Protein AF-G4ZSV2-F1 (afdb_monomer_lite)

Secondary structure (DSSP, 8-state):
-HHHHHHHHHHHHTSSPPP--SHHHHHHHHHHHHHT----HHHHHHHHHHHHHHHHHHHHHHHHHHHHHHTT--------------PPP--

Sequence (91 aa):
MMRHIMNGIEAKLDAPMPEIRDKKHAIELYNIGYGTLRLKPSKRKRRAEQLKLTTVLKLIRQADQERNEEDSQPPKRQRHTSQSGCPRFAS

Organism: Phytophthora sojae (strain P6497) (NCBI:txid1094619)

Foldseek 3Di:
DVVQLQVQLCVQVVHHRDDDDDDVSVVVSSVSSVVSDPDDPVRVVVVVVVVVVVVVVVVVVVVVVVVVVVVPDDDDDDDDPDDDDDDDDDD

Structure (mmCIF, N/CA/C/O backbone):
data_AF-G4ZSV2-F1
#
_entry.id   AF-G4ZSV2-F1
#
loop_
_atom_site.group_PDB
_atom_site.id
_atom_site.type_symbol
_atom_site.label_atom_id
_atom_site.label_alt_id
_atom_site.label_comp_id
_atom_site.label_asym_id
_atom_site.label_entity_id
_atom_site.label_seq_id
_atom_site.pdbx_PDB_ins_code
_atom_site.Cartn_x
_atom_site.Cartn_y
_atom_site.Cartn_z
_atom_site.occupancy
_atom_site.B_iso_or_equiv
_atom_site.auth_seq_id
_atom_site.auth_comp_id
_atom_site.auth_asym_id
_atom_site.auth_atom_id
_atom_site.pdbx_PDB_model_num
ATOM 1 N N . MET A 1 1 ? -1.284 -7.855 5.913 1.00 63.00 1 MET A N 1
ATOM 2 C CA . MET A 1 1 ? -0.882 -6.461 5.603 1.00 63.00 1 MET A CA 1
ATOM 3 C C . MET A 1 1 ? -1.554 -5.947 4.334 1.00 63.00 1 MET A C 1
ATOM 5 O O . MET A 1 1 ? -2.330 -5.014 4.455 1.00 63.00 1 MET A O 1
ATOM 9 N N . MET A 1 2 ? -1.350 -6.576 3.166 1.00 76.50 2 MET A N 1
ATOM 10 C CA . MET A 1 2 ? -2.054 -6.188 1.927 1.00 76.50 2 MET A CA 1
ATOM 11 C C . MET A 1 2 ? -3.577 -6.307 2.027 1.00 76.50 2 MET A C 1
ATOM 13 O O . MET A 1 2 ? -4.277 -5.389 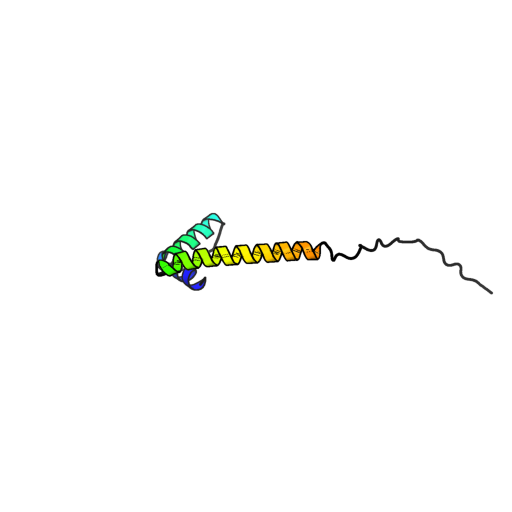1.626 1.00 76.50 2 MET A O 1
ATOM 17 N N . ARG A 1 3 ? -4.088 -7.353 2.691 1.00 86.38 3 ARG A N 1
ATOM 18 C CA . ARG A 1 3 ? -5.528 -7.498 2.964 1.00 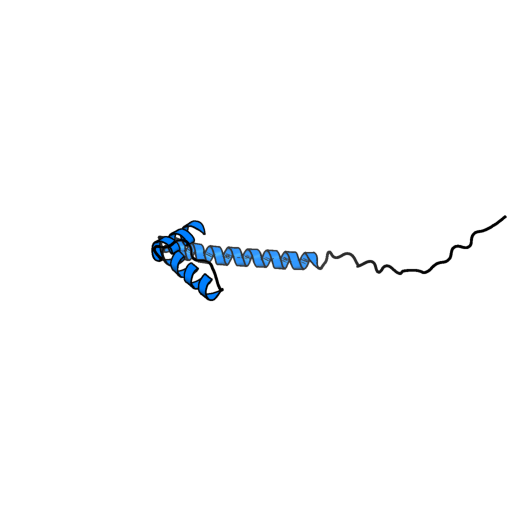86.38 3 ARG A CA 1
ATOM 19 C C . ARG A 1 3 ? -6.138 -6.302 3.708 1.00 86.38 3 ARG A C 1
ATOM 21 O O . ARG A 1 3 ? -7.240 -5.897 3.397 1.00 86.38 3 ARG A O 1
ATOM 28 N N . HIS A 1 4 ? -5.416 -5.685 4.647 1.00 85.81 4 HIS A N 1
ATOM 29 C CA . HIS A 1 4 ? -5.940 -4.519 5.374 1.00 85.81 4 HIS A CA 1
ATOM 30 C C . HIS A 1 4 ? -5.960 -3.245 4.531 1.00 85.81 4 HIS A C 1
ATOM 32 O O . HIS A 1 4 ? -6.778 -2.373 4.789 1.00 85.81 4 HIS A O 1
ATOM 38 N N . ILE A 1 5 ? -5.058 -3.135 3.552 1.00 86.81 5 ILE A N 1
ATOM 39 C CA . ILE A 1 5 ? -5.070 -2.024 2.600 1.00 86.81 5 ILE A CA 1
ATOM 40 C C . ILE A 1 5 ? -6.238 -2.202 1.632 1.00 86.81 5 ILE A C 1
ATOM 42 O O . ILE A 1 5 ? -6.987 -1.255 1.460 1.00 86.81 5 ILE A O 1
ATOM 46 N N . MET A 1 6 ? -6.449 -3.407 1.089 1.00 90.50 6 MET A N 1
ATOM 47 C CA . MET A 1 6 ? -7.596 -3.699 0.215 1.00 90.50 6 MET A CA 1
ATOM 48 C C . MET A 1 6 ? -8.926 -3.453 0.929 1.00 90.50 6 MET A C 1
ATOM 50 O O . MET A 1 6 ? -9.695 -2.616 0.481 1.00 90.50 6 MET A O 1
ATOM 54 N N . ASN A 1 7 ? -9.132 -4.039 2.114 1.00 91.19 7 ASN A N 1
ATOM 55 C CA . ASN A 1 7 ? -10.337 -3.782 2.909 1.00 91.19 7 ASN A CA 1
ATOM 56 C C . ASN A 1 7 ? -10.509 -2.289 3.245 1.00 91.19 7 ASN A C 1
ATOM 58 O O . ASN A 1 7 ? -11.622 -1.799 3.379 1.00 91.19 7 ASN A O 1
ATOM 62 N N . GLY A 1 8 ? -9.400 -1.571 3.439 1.00 90.12 8 GLY A N 1
ATOM 63 C CA . GLY A 1 8 ? -9.406 -0.135 3.694 1.00 90.12 8 GLY A CA 1
ATOM 64 C C . GLY A 1 8 ? -9.832 0.690 2.482 1.00 90.12 8 GLY A C 1
ATOM 65 O O . GLY A 1 8 ? -10.555 1.668 2.638 1.00 90.12 8 GLY A O 1
ATOM 66 N N . ILE A 1 9 ? -9.416 0.278 1.284 1.00 91.62 9 ILE A N 1
ATOM 67 C CA . ILE A 1 9 ? -9.849 0.861 0.010 1.00 91.62 9 ILE A CA 1
ATOM 68 C C . ILE A 1 9 ? -11.338 0.600 -0.186 1.00 91.62 9 ILE A C 1
ATOM 70 O O . ILE A 1 9 ? -12.088 1.549 -0.387 1.00 91.62 9 ILE A O 1
ATOM 74 N N . GLU A 1 10 ? -11.768 -0.653 -0.047 1.00 93.06 10 GLU A N 1
ATOM 75 C CA . GLU A 1 10 ? -13.167 -1.050 -0.224 1.00 93.06 10 GLU A CA 1
ATOM 76 C C . GLU A 1 10 ? -14.091 -0.308 0.742 1.00 93.06 10 GLU A C 1
ATOM 78 O O . GLU A 1 10 ? -15.083 0.280 0.329 1.00 93.06 10 GLU A O 1
ATOM 83 N N . ALA A 1 11 ? -13.712 -0.223 2.020 1.00 90.81 11 ALA A N 1
ATOM 84 C CA . ALA A 1 11 ? -14.480 0.505 3.028 1.00 90.81 11 ALA A CA 1
ATOM 85 C C . ALA A 1 11 ? -14.499 2.028 2.810 1.00 90.81 11 ALA A C 1
ATOM 87 O O . ALA A 1 11 ? -15.398 2.705 3.299 1.00 90.81 11 ALA A O 1
ATOM 88 N N . LYS A 1 12 ? -13.487 2.596 2.139 1.00 90.94 12 LYS A N 1
ATOM 89 C CA . LYS A 1 12 ? -13.418 4.040 1.859 1.00 90.94 12 LYS A CA 1
ATOM 90 C C . LYS A 1 12 ? -14.179 4.413 0.589 1.00 90.94 12 LYS A C 1
ATOM 92 O O . LYS A 1 12 ? -14.706 5.519 0.522 1.00 90.94 12 LYS A O 1
ATOM 97 N N . LEU A 1 13 ? -14.175 3.525 -0.401 1.00 90.12 13 LEU A N 1
ATOM 98 C CA . LEU A 1 13 ? -14.850 3.701 -1.686 1.00 90.12 13 LEU A CA 1
ATOM 99 C C . LEU A 1 13 ? -16.285 3.161 -1.682 1.00 90.12 13 LEU A C 1
ATOM 101 O O . LEU A 1 13 ? -17.008 3.419 -2.636 1.00 90.12 13 LEU A O 1
ATOM 105 N N . ASP A 1 14 ? -16.673 2.431 -0.631 1.00 91.12 14 ASP A N 1
ATOM 106 C CA . ASP A 1 14 ? -17.952 1.718 -0.508 1.00 91.12 14 ASP A CA 1
ATOM 107 C C . ASP A 1 14 ? -18.248 0.831 -1.731 1.00 91.12 14 ASP A C 1
ATOM 109 O O . ASP A 1 14 ? -19.359 0.7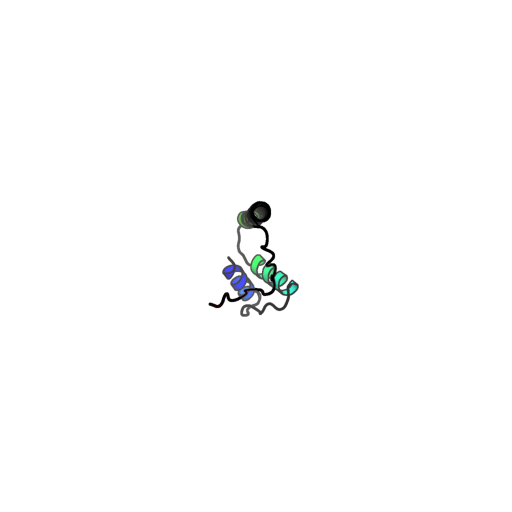42 -2.248 1.00 91.12 14 ASP A O 1
ATOM 113 N N . ALA A 1 15 ? -17.186 0.211 -2.244 1.00 90.44 15 ALA A N 1
ATOM 114 C CA . ALA A 1 15 ? -17.171 -0.537 -3.490 1.00 90.44 15 ALA A CA 1
ATOM 115 C C . ALA A 1 15 ? -16.128 -1.663 -3.405 1.00 90.44 15 ALA A C 1
ATOM 117 O O . ALA A 1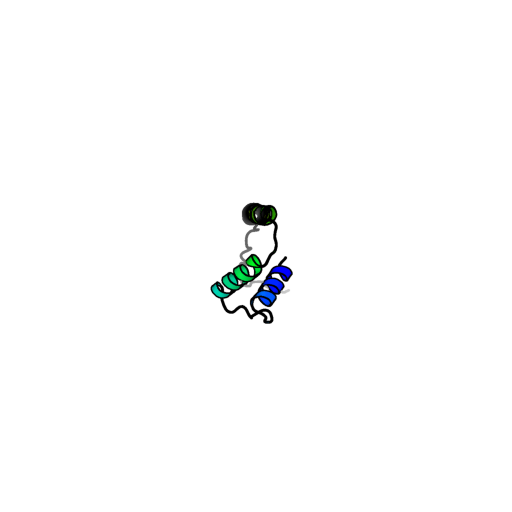 15 ? -15.168 -1.545 -2.640 1.00 90.44 15 ALA A O 1
ATOM 118 N N . PRO A 1 16 ? -16.274 -2.751 -4.182 1.00 92.38 16 PRO A N 1
ATOM 119 C CA . PRO A 1 16 ? -15.255 -3.796 -4.256 1.00 92.38 16 PRO A CA 1
ATOM 120 C C . PRO A 1 16 ? -13.922 -3.251 -4.786 1.00 92.38 16 PRO A C 1
ATOM 122 O O . PRO A 1 16 ? -13.886 -2.213 -5.452 1.00 92.38 16 PRO A O 1
ATOM 125 N N . MET A 1 17 ? -12.825 -3.960 -4.497 1.00 91.75 17 MET A N 1
ATOM 126 C CA . MET A 1 17 ? -11.475 -3.537 -4.869 1.00 91.75 17 MET A CA 1
ATOM 127 C C . MET A 1 17 ? -11.395 -3.180 -6.368 1.00 91.75 17 MET A C 1
ATOM 129 O O . MET A 1 17 ? -11.613 -4.051 -7.214 1.00 91.75 17 MET A O 1
ATOM 133 N N . PRO A 1 18 ? -11.064 -1.923 -6.713 1.00 90.19 18 PRO A N 1
ATOM 134 C CA . PRO A 1 18 ? -11.000 -1.491 -8.100 1.00 90.19 18 PRO A CA 1
ATOM 135 C C . PRO A 1 18 ? -9.795 -2.093 -8.828 1.00 90.19 18 PRO A C 1
ATOM 137 O O . PRO A 1 18 ? -8.733 -2.334 -8.245 1.00 90.19 18 PRO A O 1
ATOM 140 N N . GLU A 1 19 ? -9.960 -2.306 -10.132 1.00 93.25 19 GLU A N 1
ATOM 141 C CA . GLU A 1 19 ? -8.906 -2.817 -11.003 1.00 93.25 19 GLU A 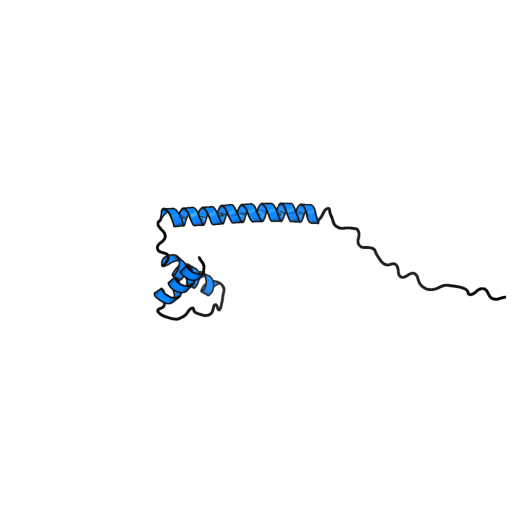CA 1
ATOM 142 C C . GLU A 1 19 ? -7.800 -1.771 -11.215 1.00 93.25 19 GLU A C 1
ATOM 144 O O . GLU A 1 19 ? -8.058 -0.593 -11.475 1.00 93.25 19 GLU A O 1
ATOM 149 N N . ILE A 1 20 ? -6.541 -2.203 -11.108 1.00 91.00 20 ILE A N 1
ATOM 150 C CA . ILE A 1 20 ? -5.385 -1.311 -11.202 1.00 91.00 20 ILE A CA 1
ATOM 151 C C . ILE A 1 20 ? -5.041 -1.082 -12.674 1.00 91.00 20 ILE A C 1
ATOM 153 O O . ILE A 1 20 ? -4.514 -1.969 -13.337 1.00 91.00 20 ILE A O 1
ATOM 157 N N . ARG A 1 21 ? -5.291 0.133 -13.163 1.00 91.75 21 ARG A N 1
ATOM 158 C CA . ARG A 1 21 ? -5.045 0.517 -14.561 1.00 91.75 21 ARG A CA 1
ATOM 159 C C . ARG A 1 21 ? -3.607 0.971 -14.818 1.00 91.75 21 ARG A C 1
ATOM 161 O O . ARG A 1 21 ? -2.972 0.541 -15.775 1.00 91.75 21 ARG A O 1
ATOM 168 N N . ASP A 1 22 ? -3.067 1.808 -13.936 1.00 90.88 22 ASP A N 1
ATOM 169 C CA . ASP A 1 22 ? -1.773 2.455 -14.143 1.00 90.88 22 ASP A CA 1
ATOM 170 C C . ASP A 1 22 ? -1.087 2.833 -12.823 1.00 90.88 22 ASP A C 1
ATOM 172 O O . ASP A 1 22 ? -1.668 2.808 -11.736 1.00 90.88 22 ASP A O 1
ATOM 176 N N . LYS A 1 23 ? 0.212 3.151 -12.901 1.00 88.31 23 LYS A N 1
ATOM 177 C CA . LYS A 1 23 ? 1.067 3.350 -11.719 1.00 88.31 23 LYS A CA 1
ATOM 178 C C . LYS A 1 23 ? 0.586 4.492 -10.823 1.00 88.31 23 LYS A C 1
ATOM 180 O O . LYS A 1 23 ? 0.679 4.382 -9.602 1.00 88.31 23 LYS A O 1
ATOM 185 N N . LYS A 1 24 ? 0.090 5.585 -11.411 1.00 91.50 24 LYS A N 1
ATOM 186 C CA . LYS A 1 24 ? -0.472 6.709 -10.646 1.00 91.50 24 LYS A CA 1
ATOM 187 C C . LYS A 1 24 ? -1.714 6.260 -9.882 1.00 91.50 24 LYS A C 1
ATOM 189 O O . LYS A 1 24 ? -1.772 6.454 -8.670 1.00 91.50 24 LYS A O 1
ATOM 194 N N . HIS A 1 25 ? -2.611 5.551 -10.562 1.00 92.38 25 HIS A N 1
ATOM 195 C CA . HIS A 1 25 ? -3.801 4.976 -9.951 1.00 92.38 25 HIS A CA 1
ATOM 196 C C . HIS A 1 25 ? -3.463 4.009 -8.799 1.00 92.38 25 HIS A C 1
ATOM 198 O O . HIS A 1 25 ? -4.044 4.087 -7.718 1.00 92.38 25 HIS A O 1
ATOM 204 N N . ALA A 1 26 ? -2.441 3.163 -8.964 1.00 90.06 26 ALA A N 1
ATOM 205 C CA . ALA A 1 26 ? -1.971 2.266 -7.906 1.00 90.06 26 ALA A CA 1
ATOM 206 C C . ALA A 1 26 ? -1.480 3.017 -6.651 1.00 90.06 26 ALA A C 1
ATOM 208 O O . ALA A 1 26 ? -1.724 2.580 -5.524 1.00 90.06 26 ALA A O 1
ATOM 209 N N . ILE A 1 27 ? -0.790 4.150 -6.832 1.00 90.94 27 ILE A N 1
ATOM 210 C CA . ILE A 1 27 ? -0.291 4.986 -5.729 1.00 90.94 27 ILE A CA 1
ATOM 211 C C . ILE A 1 27 ? -1.453 5.652 -4.985 1.00 90.94 27 ILE A C 1
ATOM 213 O O . ILE A 1 27 ? -1.446 5.694 -3.754 1.00 90.94 27 ILE A O 1
ATOM 217 N N . GLU A 1 28 ? -2.457 6.143 -5.709 1.00 91.62 28 GLU A N 1
ATOM 218 C CA . GLU A 1 28 ? -3.661 6.732 -5.115 1.00 91.62 28 GLU A CA 1
ATOM 219 C C . GLU A 1 28 ? -4.418 5.712 -4.263 1.00 91.62 28 GLU A C 1
ATOM 221 O O . GLU A 1 28 ? -4.649 5.959 -3.077 1.00 91.62 28 GLU A O 1
ATOM 226 N N . LEU A 1 29 ? -4.700 4.528 -4.815 1.00 92.12 29 LEU A N 1
ATOM 227 C CA . LEU A 1 29 ? -5.350 3.436 -4.087 1.00 92.12 29 LEU A CA 1
ATOM 228 C C . LEU A 1 29 ? -4.545 3.019 -2.850 1.00 92.12 29 LEU A C 1
ATOM 230 O O . LEU A 1 29 ? -5.101 2.846 -1.763 1.00 92.12 29 LEU A O 1
ATOM 234 N N . TYR A 1 30 ? -3.219 2.925 -2.972 1.00 89.44 30 TYR A N 1
ATOM 235 C CA . TYR A 1 30 ? -2.355 2.631 -1.834 1.00 89.44 30 TYR A CA 1
ATOM 236 C C . TYR A 1 30 ? -2.469 3.692 -0.733 1.00 89.44 30 TYR A C 1
ATOM 238 O O . TYR A 1 30 ? -2.595 3.342 0.440 1.00 89.44 30 TYR A O 1
ATOM 246 N N . ASN A 1 31 ? -2.449 4.979 -1.082 1.00 89.88 31 ASN A N 1
ATOM 247 C CA . ASN A 1 31 ? -2.558 6.066 -0.110 1.00 89.88 31 ASN A CA 1
ATOM 248 C C . ASN A 1 31 ? -3.919 6.071 0.596 1.00 89.88 31 ASN A C 1
ATOM 250 O O . ASN A 1 31 ? -3.969 6.271 1.813 1.00 89.88 31 ASN A O 1
ATOM 254 N N . ILE A 1 32 ? -4.993 5.782 -0.143 1.00 89.69 32 ILE A N 1
ATOM 255 C CA . ILE A 1 32 ? -6.353 5.616 0.381 1.00 89.69 32 ILE A CA 1
ATOM 256 C C . ILE A 1 32 ? -6.377 4.495 1.427 1.00 89.69 32 ILE A C 1
ATOM 258 O O . ILE A 1 32 ? -6.664 4.750 2.599 1.00 89.69 32 ILE A O 1
ATOM 262 N N . GLY A 1 33 ? -5.984 3.278 1.042 1.00 88.56 33 GLY A N 1
ATOM 263 C CA . GLY A 1 33 ? -6.004 2.123 1.943 1.00 88.56 33 GLY A CA 1
ATOM 264 C C . GLY A 1 33 ? -5.001 2.214 3.091 1.00 88.56 33 GLY A C 1
ATOM 265 O O . GLY A 1 33 ? -5.204 1.635 4.156 1.00 88.56 33 GLY A O 1
ATOM 266 N N . TYR A 1 34 ? -3.905 2.951 2.915 1.00 85.88 34 TYR A N 1
ATOM 267 C CA . TYR A 1 34 ? -2.935 3.204 3.976 1.00 85.88 34 TYR A CA 1
ATOM 268 C C . TYR A 1 34 ? -3.445 4.234 4.991 1.00 85.88 34 TYR A C 1
ATOM 270 O O . TYR A 1 34 ? -3.190 4.087 6.187 1.00 85.88 34 TYR A O 1
ATOM 278 N N . GLY A 1 35 ? -4.191 5.246 4.537 1.00 84.06 35 GLY A N 1
ATOM 279 C CA . GLY A 1 35 ? -4.832 6.248 5.390 1.00 84.06 35 GLY A CA 1
ATOM 280 C C . GLY A 1 35 ? -5.918 5.668 6.299 1.00 84.06 35 GLY A C 1
ATOM 281 O O . GLY A 1 35 ? -6.104 6.154 7.413 1.00 84.06 35 GLY A O 1
ATOM 282 N N . THR A 1 36 ? -6.583 4.592 5.875 1.00 84.38 36 THR A N 1
ATOM 283 C CA . THR A 1 36 ? -7.595 3.880 6.674 1.00 84.38 36 THR A CA 1
ATOM 284 C C . THR A 1 36 ? -7.006 2.913 7.701 1.00 84.38 36 THR A C 1
ATOM 286 O O . THR A 1 36 ? -7.721 2.426 8.579 1.00 84.38 36 THR A O 1
ATOM 289 N N . LEU A 1 37 ? -5.703 2.618 7.642 1.00 81.38 37 LEU A N 1
ATOM 290 C CA . LEU A 1 37 ? -5.074 1.769 8.646 1.00 81.38 37 LEU A CA 1
ATOM 291 C C . LEU A 1 37 ? -5.035 2.498 9.996 1.00 81.38 37 LEU A C 1
ATOM 293 O O . LEU A 1 37 ? -4.290 3.461 10.178 1.00 81.38 37 LEU A O 1
ATOM 297 N N . ARG A 1 38 ? -5.753 1.972 10.996 1.00 73.31 38 ARG A N 1
ATOM 298 C CA . ARG A 1 38 ? -5.687 2.430 12.398 1.00 73.31 38 ARG A CA 1
ATOM 299 C C . ARG A 1 38 ? -4.392 1.965 13.076 1.00 73.31 38 ARG A C 1
ATOM 301 O O . ARG A 1 38 ? -4.396 1.241 14.071 1.00 73.31 38 ARG A O 1
ATOM 308 N N . LEU A 1 39 ? -3.248 2.344 12.510 1.00 68.81 39 LEU A N 1
ATOM 309 C CA . LEU A 1 39 ? -1.940 2.111 13.108 1.00 68.81 39 LEU A CA 1
ATOM 310 C C . LEU A 1 39 ? -1.670 3.202 14.138 1.00 68.81 39 LEU A C 1
ATOM 312 O O . LEU A 1 39 ? -1.722 4.389 13.822 1.00 68.81 39 LEU A O 1
ATOM 316 N N . LYS A 1 40 ? -1.316 2.801 15.365 1.00 69.69 40 LYS A N 1
ATOM 317 C CA . LYS A 1 40 ? -0.788 3.744 16.359 1.00 69.69 40 LYS A CA 1
ATOM 318 C C . LYS A 1 40 ? 0.382 4.532 15.730 1.00 69.69 40 LYS A C 1
ATOM 320 O O . LYS A 1 40 ? 1.185 3.905 15.033 1.00 69.69 40 LYS A O 1
ATOM 325 N N . PRO A 1 41 ? 0.538 5.844 15.992 1.00 62.38 41 PRO A N 1
ATOM 326 C CA . PRO A 1 41 ? 1.576 6.687 15.378 1.00 62.38 41 PRO A CA 1
ATOM 327 C C . PRO A 1 41 ? 2.987 6.077 15.448 1.00 62.38 41 PRO A C 1
ATOM 329 O O . PRO A 1 41 ? 3.732 6.088 14.467 1.00 62.38 41 PRO A O 1
ATOM 332 N N . SER A 1 42 ? 3.301 5.428 16.575 1.00 66.19 42 SER A N 1
ATOM 333 C CA . SER A 1 42 ? 4.529 4.652 16.803 1.00 66.19 42 SER A CA 1
ATOM 334 C C . SER A 1 42 ? 4.735 3.513 15.787 1.00 66.19 42 SER A C 1
ATOM 336 O O . SER A 1 42 ? 5.835 3.327 15.272 1.00 66.19 42 SER A O 1
ATOM 338 N N . LYS A 1 43 ? 3.674 2.781 15.419 1.00 65.75 43 LYS A N 1
ATOM 339 C CA . LYS A 1 43 ? 3.749 1.667 14.460 1.00 65.75 43 LYS A CA 1
ATOM 340 C C . LYS A 1 43 ? 3.967 2.142 13.020 1.00 65.75 43 LYS A C 1
ATOM 342 O O . LYS A 1 43 ? 4.586 1.414 12.252 1.00 65.75 43 LYS A O 1
ATOM 347 N N . ARG A 1 44 ? 3.492 3.336 12.640 1.00 68.94 44 ARG A N 1
ATOM 348 C CA . ARG A 1 44 ? 3.642 3.871 11.271 1.00 68.94 44 ARG A CA 1
ATOM 349 C C . ARG A 1 44 ? 5.096 4.244 10.968 1.00 68.94 44 ARG A C 1
ATOM 351 O O . ARG A 1 44 ? 5.636 3.769 9.971 1.00 68.94 44 ARG A O 1
ATOM 358 N N . LYS A 1 45 ? 5.733 5.017 11.859 1.00 72.94 45 LYS A N 1
ATOM 359 C CA . LYS A 1 45 ? 7.160 5.378 11.757 1.00 72.94 45 LYS A CA 1
ATOM 360 C C . LYS A 1 45 ? 8.053 4.139 11.818 1.00 72.94 45 LYS A C 1
ATOM 362 O O . LYS A 1 45 ? 8.811 3.901 10.884 1.00 72.94 45 LYS A O 1
ATOM 367 N N . ARG A 1 46 ? 7.833 3.271 12.814 1.00 77.88 46 ARG A N 1
ATOM 368 C CA . ARG A 1 46 ? 8.567 2.005 12.960 1.00 77.88 46 ARG A CA 1
ATOM 369 C C . ARG A 1 46 ? 8.459 1.118 11.719 1.00 77.88 46 ARG A C 1
ATOM 371 O O . ARG A 1 46 ? 9.447 0.536 11.294 1.00 77.88 46 ARG A O 1
ATOM 378 N N . ARG A 1 47 ? 7.273 1.020 11.107 1.00 80.81 47 ARG A N 1
ATOM 379 C CA . ARG A 1 47 ? 7.083 0.221 9.889 1.00 80.81 47 ARG A CA 1
ATOM 380 C C . ARG A 1 47 ? 7.789 0.837 8.679 1.00 80.81 47 ARG A C 1
ATOM 382 O O . ARG A 1 47 ? 8.344 0.088 7.884 1.00 80.81 47 ARG A O 1
ATOM 389 N N . ALA A 1 48 ? 7.784 2.163 8.531 1.00 80.44 48 ALA A N 1
ATOM 390 C CA . ALA A 1 48 ? 8.509 2.839 7.454 1.00 80.44 48 ALA A CA 1
ATOM 391 C C . ALA A 1 48 ? 10.030 2.668 7.601 1.00 80.44 48 ALA A C 1
ATOM 393 O O . ALA A 1 48 ? 10.707 2.359 6.626 1.00 80.44 48 ALA A O 1
ATOM 394 N N . GLU A 1 49 ? 10.556 2.803 8.817 1.00 83.06 49 GLU A N 1
ATOM 395 C CA . GLU A 1 49 ? 11.970 2.564 9.127 1.00 83.06 49 GLU A CA 1
ATOM 396 C C . GLU A 1 49 ? 12.361 1.102 8.912 1.00 83.06 49 GLU A C 1
ATOM 398 O O . GLU A 1 49 ? 13.382 0.825 8.290 1.00 83.06 49 GLU A O 1
ATOM 403 N N . GLN A 1 50 ? 11.514 0.160 9.329 1.00 86.56 50 GLN A N 1
ATOM 404 C CA . GLN A 1 50 ? 11.744 -1.263 9.099 1.00 86.56 50 GLN A CA 1
ATOM 405 C C . GLN A 1 50 ? 11.743 -1.601 7.603 1.00 86.56 50 GLN A C 1
ATOM 407 O O . GLN A 1 50 ? 12.596 -2.357 7.147 1.00 86.56 50 GLN A O 1
ATOM 412 N N . LEU A 1 51 ? 10.826 -1.027 6.817 1.00 85.81 51 LEU A N 1
ATOM 413 C CA . LEU A 1 51 ? 10.821 -1.188 5.360 1.00 85.81 51 LEU A CA 1
ATOM 414 C C . LEU A 1 51 ? 12.090 -0.603 4.727 1.00 85.81 51 LEU A C 1
ATOM 416 O O . LEU A 1 51 ? 12.700 -1.263 3.897 1.00 85.81 51 LEU A O 1
ATOM 420 N N . LYS A 1 52 ? 12.538 0.583 5.158 1.00 88.38 52 LYS A N 1
ATOM 421 C CA . LYS A 1 52 ? 13.804 1.172 4.691 1.00 88.38 52 LYS A CA 1
ATOM 422 C C . LYS A 1 52 ? 15.002 0.272 5.015 1.00 88.38 52 LYS A C 1
ATOM 424 O O . LYS A 1 52 ? 15.734 -0.095 4.102 1.00 88.38 52 LYS A O 1
ATOM 429 N N . LEU A 1 53 ? 15.167 -0.129 6.280 1.00 86.88 53 LEU A N 1
ATOM 430 C CA . LEU A 1 53 ? 16.267 -0.994 6.732 1.00 86.88 53 LEU A CA 1
ATOM 431 C C . LEU A 1 53 ? 16.284 -2.335 5.994 1.00 86.88 53 LEU A C 1
ATOM 433 O O . LEU A 1 53 ? 17.325 -2.765 5.509 1.00 86.88 53 LEU A O 1
ATOM 437 N N . THR A 1 54 ? 15.127 -2.990 5.880 1.00 93.69 54 THR A N 1
ATOM 438 C CA . THR A 1 54 ? 15.032 -4.295 5.208 1.00 93.69 54 THR A CA 1
ATOM 439 C C . THR A 1 54 ? 15.321 -4.205 3.711 1.00 93.69 54 THR A C 1
ATOM 441 O O . THR A 1 54 ? 15.984 -5.096 3.185 1.00 93.69 54 THR A O 1
ATOM 444 N N . THR A 1 55 ? 14.887 -3.142 3.027 1.00 93.38 55 THR A N 1
ATOM 445 C CA . THR A 1 55 ? 15.211 -2.921 1.610 1.00 93.38 55 THR A CA 1
ATOM 446 C C . THR A 1 55 ? 16.700 -2.657 1.407 1.00 93.38 55 THR A C 1
ATOM 448 O O . THR A 1 55 ? 17.302 -3.294 0.550 1.00 93.38 55 THR A O 1
ATOM 451 N N . VAL A 1 56 ? 17.317 -1.789 2.219 1.00 94.62 56 VAL A N 1
ATOM 452 C CA . VAL A 1 56 ? 18.763 -1.508 2.134 1.00 94.62 56 VAL A CA 1
ATOM 453 C C . VAL A 1 56 ? 19.581 -2.787 2.328 1.00 94.62 56 VAL A C 1
ATOM 455 O O . VAL A 1 56 ? 20.439 -3.094 1.509 1.00 94.62 56 VAL A O 1
ATOM 458 N N . LEU A 1 57 ? 19.267 -3.586 3.353 1.00 93.50 57 LEU A N 1
ATOM 459 C CA . LEU A 1 57 ? 19.971 -4.846 3.609 1.00 93.50 57 LEU A CA 1
ATOM 460 C C . LEU A 1 57 ? 19.792 -5.875 2.483 1.00 93.50 57 LEU A C 1
ATOM 462 O O . LEU A 1 57 ? 20.718 -6.633 2.207 1.00 93.50 57 LEU A O 1
ATOM 466 N N . LYS A 1 58 ? 18.625 -5.923 1.827 1.00 92.12 58 LYS A N 1
ATOM 467 C CA . LYS A 1 58 ? 18.408 -6.800 0.665 1.00 92.12 58 LYS A CA 1
ATOM 468 C C . LYS A 1 58 ? 19.245 -6.374 -0.536 1.00 92.12 58 LYS A C 1
ATOM 470 O O . LYS A 1 58 ? 19.856 -7.236 -1.150 1.00 92.12 58 LYS A O 1
ATOM 475 N N . LEU A 1 59 ? 19.298 -5.077 -0.829 1.00 91.75 59 LEU A N 1
ATOM 476 C CA . LEU A 1 59 ? 20.084 -4.551 -1.946 1.00 91.75 59 LEU A CA 1
ATOM 477 C C . LEU A 1 59 ? 21.584 -4.779 -1.742 1.00 91.75 59 LEU A C 1
ATOM 479 O O . LEU A 1 59 ? 22.255 -5.186 -2.679 1.00 91.75 59 LEU A O 1
ATOM 483 N N . ILE A 1 60 ? 22.096 -4.591 -0.520 1.00 91.81 60 ILE A N 1
ATOM 484 C CA . ILE A 1 60 ? 23.500 -4.897 -0.192 1.00 91.81 60 ILE A CA 1
ATOM 485 C C . ILE A 1 60 ? 23.795 -6.375 -0.458 1.00 91.81 60 ILE A C 1
ATOM 487 O O . ILE A 1 60 ? 24.751 -6.693 -1.150 1.00 91.81 60 ILE A O 1
ATOM 491 N N . ARG A 1 61 ? 22.927 -7.278 0.016 1.00 89.38 61 ARG A N 1
ATOM 492 C CA . ARG A 1 61 ? 23.092 -8.721 -0.215 1.00 89.38 61 ARG A CA 1
ATOM 493 C C . ARG A 1 61 ? 23.028 -9.095 -1.695 1.00 89.38 61 ARG A C 1
ATOM 495 O O . ARG A 1 61 ? 23.783 -9.959 -2.111 1.00 89.38 61 ARG A O 1
ATOM 502 N N . GLN A 1 62 ? 22.148 -8.464 -2.473 1.00 85.56 62 GLN A N 1
ATOM 503 C CA . GLN A 1 62 ? 22.074 -8.678 -3.922 1.00 85.56 62 GLN A CA 1
ATOM 504 C C . GLN A 1 62 ? 23.338 -8.180 -4.625 1.00 85.56 62 GLN A C 1
ATOM 506 O O . GLN A 1 62 ? 23.911 -8.920 -5.409 1.00 85.56 62 GLN A O 1
ATOM 511 N N . ALA A 1 63 ? 23.825 -6.987 -4.283 1.00 83.12 63 ALA A N 1
ATOM 512 C CA . ALA A 1 63 ? 25.061 -6.440 -4.841 1.00 83.12 63 ALA A CA 1
ATOM 513 C C . ALA A 1 63 ? 26.304 -7.260 -4.446 1.00 83.12 63 ALA A C 1
ATOM 515 O O . ALA A 1 63 ? 27.252 -7.375 -5.218 1.00 83.12 63 ALA A O 1
ATOM 516 N N . ASP A 1 64 ? 26.322 -7.842 -3.247 1.00 76.81 64 ASP A N 1
ATOM 517 C CA . ASP A 1 64 ? 27.364 -8.789 -2.844 1.00 76.81 64 ASP A CA 1
ATOM 518 C C . ASP A 1 64 ? 27.255 -10.100 -3.631 1.00 76.81 64 ASP A C 1
ATOM 520 O O . ASP A 1 64 ? 28.270 -10.666 -4.020 1.00 76.81 64 ASP A O 1
ATOM 524 N N . GLN A 1 65 ? 26.044 -10.575 -3.914 1.00 71.38 65 GLN A N 1
ATOM 525 C CA . GLN A 1 65 ? 25.817 -11.802 -4.674 1.00 71.38 65 GLN A CA 1
ATOM 526 C C . GLN A 1 65 ? 26.164 -11.645 -6.166 1.00 71.38 65 GLN A C 1
ATOM 528 O O . GLN A 1 65 ? 26.880 -12.483 -6.703 1.00 71.38 65 GLN A O 1
ATOM 533 N N . GLU A 1 66 ? 25.763 -10.541 -6.802 1.00 63.78 66 GLU A N 1
ATOM 534 C CA . GLU A 1 66 ? 26.120 -10.196 -8.189 1.00 63.78 66 GLU A CA 1
ATOM 535 C C . GLU A 1 66 ? 27.642 -10.082 -8.375 1.00 63.78 66 GLU A C 1
ATOM 537 O O . GLU A 1 66 ? 28.183 -10.547 -9.376 1.00 63.78 66 GLU A O 1
ATOM 542 N N . ARG A 1 67 ? 28.362 -9.550 -7.376 1.00 58.03 67 ARG A N 1
ATOM 543 C CA . ARG A 1 67 ? 29.834 -9.505 -7.388 1.00 58.03 67 ARG A CA 1
ATOM 544 C C . ARG A 1 67 ? 30.496 -10.882 -7.301 1.00 58.03 67 ARG A C 1
ATOM 546 O O . ARG A 1 67 ? 31.589 -11.043 -7.822 1.00 58.03 67 ARG A O 1
ATOM 553 N N . ASN A 1 68 ? 29.858 -11.863 -6.664 1.00 54.16 68 ASN A N 1
ATOM 554 C CA . ASN A 1 68 ? 30.390 -13.227 -6.572 1.00 54.16 68 ASN A CA 1
ATOM 555 C C . ASN A 1 68 ? 29.999 -14.107 -7.782 1.00 54.16 68 ASN A C 1
ATOM 557 O O . ASN A 1 68 ? 30.678 -15.093 -8.073 1.00 54.16 68 ASN A O 1
ATOM 561 N N . GLU A 1 69 ? 28.921 -13.770 -8.498 1.00 54.16 69 GLU A N 1
ATOM 562 C CA . GLU A 1 69 ? 28.479 -14.492 -9.702 1.00 54.16 69 GLU A CA 1
ATOM 563 C C . GLU A 1 69 ? 29.319 -14.147 -10.953 1.00 54.16 69 GLU A C 1
ATOM 565 O O . GLU A 1 69 ? 29.533 -15.028 -11.786 1.00 54.16 69 GLU A O 1
ATOM 570 N N . GLU A 1 70 ? 29.876 -12.932 -11.053 1.00 52.66 70 GLU A N 1
ATOM 571 C CA . GLU A 1 70 ? 30.823 -12.538 -12.121 1.00 52.66 70 GLU A CA 1
ATOM 572 C C . GLU A 1 70 ? 32.170 -13.290 -12.052 1.00 52.66 70 GLU A C 1
ATOM 574 O O . GLU A 1 70 ? 32.710 -13.672 -13.089 1.00 52.66 70 GLU A O 1
ATOM 579 N N . ASP A 1 71 ? 32.680 -13.607 -10.856 1.00 52.00 71 ASP A N 1
ATOM 580 C CA . ASP A 1 71 ? 33.938 -14.364 -10.684 1.00 52.00 71 ASP A CA 1
ATOM 581 C C . ASP A 1 71 ? 33.781 -15.886 -10.910 1.00 52.00 71 ASP A C 1
ATOM 583 O O . ASP A 1 71 ? 34.765 -16.628 -10.957 1.00 52.00 71 ASP A O 1
ATOM 587 N N . SER A 1 72 ? 32.547 -16.380 -11.066 1.00 53.03 72 SER A N 1
ATOM 588 C CA . SER A 1 72 ? 32.231 -17.819 -11.113 1.00 53.03 72 SER A CA 1
ATOM 589 C C . SER A 1 72 ? 31.869 -18.340 -12.510 1.00 53.03 72 SER A C 1
ATOM 591 O O . SER A 1 72 ? 31.439 -19.488 -12.649 1.00 53.03 72 SER A O 1
ATOM 593 N N . GLN A 1 73 ? 32.001 -17.529 -13.563 1.00 51.31 73 GLN A N 1
ATOM 594 C CA . GLN A 1 73 ? 31.561 -17.913 -14.904 1.00 51.31 73 GLN A CA 1
ATOM 595 C C . GLN A 1 73 ? 32.633 -18.767 -15.618 1.00 51.31 73 GLN A C 1
ATOM 597 O O . GLN A 1 73 ? 33.698 -18.253 -15.962 1.00 51.31 73 GLN A O 1
ATOM 602 N N . PRO A 1 74 ? 32.400 -20.071 -15.892 1.00 56.81 74 PRO A N 1
ATOM 603 C CA . PRO A 1 74 ? 33.368 -20.867 -16.637 1.00 56.81 74 PRO A CA 1
ATOM 604 C C . PRO A 1 74 ? 33.456 -20.362 -18.089 1.00 56.81 74 PRO A C 1
ATOM 606 O O . PRO A 1 74 ? 32.438 -19.951 -18.663 1.00 56.81 74 PRO A O 1
ATOM 609 N N . PRO A 1 75 ? 34.645 -20.405 -18.722 1.00 58.91 75 PRO A N 1
ATOM 610 C CA . PRO A 1 75 ? 34.833 -19.875 -20.065 1.00 58.91 75 PRO A CA 1
ATOM 611 C C . PRO A 1 75 ? 33.898 -20.575 -21.055 1.00 58.91 75 PRO A C 1
ATOM 613 O O . PRO A 1 75 ? 33.823 -21.807 -21.118 1.00 58.91 75 PRO A O 1
ATOM 616 N N . LYS A 1 76 ? 33.177 -19.775 -21.849 1.00 58.44 76 LYS A N 1
ATOM 617 C CA . LYS A 1 76 ? 32.306 -20.265 -22.922 1.00 58.44 76 LYS A CA 1
ATOM 618 C C . LYS A 1 76 ? 33.161 -21.065 -23.909 1.00 58.44 76 LYS A C 1
ATOM 620 O O . LYS A 1 76 ? 33.959 -20.493 -24.646 1.00 58.44 76 LYS A O 1
ATOM 625 N N . ARG A 1 77 ? 32.998 -22.393 -23.932 1.00 56.75 77 ARG A N 1
ATOM 626 C CA . ARG A 1 77 ? 33.645 -23.268 -24.920 1.00 56.75 77 ARG A CA 1
ATOM 627 C C . ARG A 1 77 ? 33.182 -22.878 -26.325 1.00 56.75 77 ARG A C 1
ATOM 629 O O . ARG A 1 77 ? 32.069 -23.207 -26.733 1.00 56.75 77 ARG A O 1
ATOM 636 N N . GLN A 1 78 ? 34.054 -22.205 -27.069 1.00 55.47 78 GLN A N 1
ATOM 637 C CA . GLN A 1 78 ? 33.935 -22.036 -28.512 1.00 55.47 78 GLN A CA 1
ATOM 638 C C . GLN A 1 78 ? 34.027 -23.425 -29.158 1.00 55.47 78 GLN A C 1
ATOM 640 O O . GLN A 1 78 ? 35.073 -24.073 -29.140 1.00 55.47 78 GLN A O 1
ATOM 645 N N . ARG A 1 79 ? 32.909 -23.927 -29.689 1.00 52.06 79 ARG A N 1
ATOM 646 C CA . ARG A 1 79 ? 32.922 -25.120 -30.539 1.00 52.06 79 ARG A CA 1
ATOM 647 C C . ARG A 1 79 ? 33.532 -24.733 -31.884 1.00 52.06 79 ARG A C 1
ATOM 649 O O . ARG A 1 79 ? 32.847 -24.165 -32.727 1.00 52.06 79 ARG A O 1
ATOM 656 N N . HIS A 1 80 ? 34.804 -25.060 -32.085 1.00 49.53 80 HIS A N 1
ATOM 657 C CA . HIS A 1 80 ? 35.375 -25.135 -33.423 1.00 49.53 80 HIS A CA 1
ATOM 658 C C . HIS A 1 80 ? 34.740 -26.327 -34.143 1.00 49.53 80 HIS A C 1
ATOM 660 O O . HIS A 1 80 ? 34.949 -27.482 -33.773 1.00 49.53 80 HIS A O 1
ATOM 666 N N . THR A 1 81 ? 33.921 -26.051 -35.153 1.00 47.94 81 THR A N 1
ATOM 667 C CA . THR A 1 81 ? 33.512 -27.051 -36.138 1.00 47.94 81 THR A CA 1
ATOM 668 C C . THR A 1 81 ? 34.702 -27.323 -37.051 1.00 47.94 81 THR A C 1
ATOM 670 O O . THR A 1 81 ? 34.870 -26.666 -38.076 1.00 47.94 81 THR A O 1
ATOM 673 N N . SER A 1 82 ? 35.554 -28.266 -36.655 1.00 45.12 82 SER A N 1
ATOM 674 C CA . SER A 1 82 ? 36.591 -28.815 -37.526 1.00 45.12 82 SER A CA 1
ATOM 675 C C . SER A 1 82 ? 35.925 -29.750 -38.529 1.00 45.12 82 SER A C 1
ATOM 677 O O . SER A 1 82 ? 35.363 -30.783 -38.166 1.00 45.12 82 SER A O 1
ATOM 679 N N . GLN A 1 83 ? 35.941 -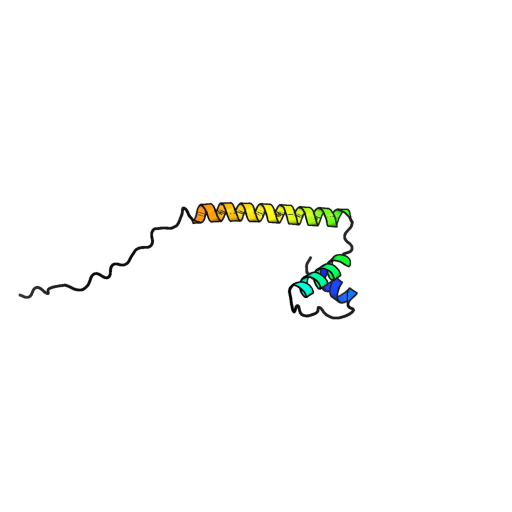29.332 -39.789 1.00 46.47 83 GLN A N 1
ATOM 680 C CA . GLN A 1 83 ? 35.498 -30.106 -40.936 1.00 46.47 83 GLN A CA 1
ATOM 681 C C . GLN A 1 83 ? 36.267 -31.436 -41.056 1.00 46.47 83 GLN A C 1
ATOM 683 O O . GLN A 1 83 ? 37.484 -31.480 -40.916 1.00 46.47 83 GLN A O 1
ATOM 688 N N . SER A 1 84 ? 35.495 -32.497 -41.309 1.00 51.44 84 SER A N 1
ATOM 689 C CA . SER A 1 84 ? 35.759 -33.668 -42.163 1.00 51.44 84 SER A CA 1
ATOM 690 C C . SER A 1 84 ? 37.203 -34.120 -42.437 1.00 51.44 84 SER A C 1
ATOM 692 O O . SER A 1 84 ? 37.955 -33.437 -43.128 1.00 51.44 84 SER A O 1
ATOM 694 N N . GLY A 1 85 ? 37.491 -35.387 -42.106 1.00 41.50 85 GLY A N 1
ATOM 695 C CA . GLY A 1 85 ? 38.530 -36.167 -42.786 1.00 41.50 85 GLY A CA 1
ATOM 696 C C . GLY A 1 85 ? 38.929 -37.457 -42.063 1.00 41.50 85 GLY A C 1
ATOM 697 O O . GLY A 1 85 ? 39.922 -37.469 -41.348 1.00 41.50 85 GLY A O 1
ATOM 698 N N . CYS A 1 86 ? 38.202 -38.558 -42.274 1.00 42.78 86 CYS A N 1
ATOM 699 C CA . CYS A 1 86 ? 38.701 -39.908 -41.974 1.00 42.78 86 CYS A CA 1
ATOM 700 C C . CYS A 1 86 ? 38.985 -40.626 -43.301 1.00 42.78 86 CYS A C 1
ATOM 702 O O . CYS A 1 86 ? 38.034 -40.824 -44.062 1.00 42.78 86 CYS A O 1
ATOM 704 N N . PRO A 1 87 ? 40.219 -41.069 -43.602 1.00 52.72 87 PRO A N 1
ATOM 705 C CA . PRO A 1 87 ? 40.421 -42.045 -44.656 1.00 52.72 87 PRO A CA 1
ATOM 706 C C . PRO A 1 87 ? 40.198 -43.451 -44.081 1.00 52.72 87 PRO A C 1
ATOM 708 O O . PRO A 1 87 ? 40.779 -43.832 -43.065 1.00 52.72 87 PRO A O 1
ATOM 711 N N . ARG A 1 88 ? 39.320 -44.222 -44.731 1.00 47.06 88 ARG A N 1
ATOM 712 C CA . ARG A 1 88 ? 39.206 -45.672 -44.533 1.00 47.06 88 ARG A CA 1
ATOM 713 C C . ARG A 1 88 ? 40.478 -46.323 -45.071 1.00 47.06 88 ARG A C 1
ATOM 715 O O . ARG A 1 88 ? 40.743 -46.216 -46.265 1.00 47.06 88 ARG A O 1
ATOM 722 N N . PHE A 1 89 ? 41.219 -47.023 -44.220 1.00 40.75 89 PHE A N 1
ATOM 723 C CA . PHE A 1 89 ? 42.205 -47.994 -44.684 1.00 40.75 89 PHE A CA 1
ATOM 724 C C . PHE A 1 89 ? 41.472 -49.237 -45.191 1.00 40.75 89 PHE A C 1
ATOM 726 O O . PHE A 1 89 ? 40.582 -49.758 -44.516 1.00 40.75 89 PHE A O 1
ATOM 733 N N . ALA A 1 90 ? 41.821 -49.659 -46.404 1.00 42.28 90 ALA A N 1
ATOM 734 C CA . ALA A 1 90 ? 41.361 -50.884 -47.031 1.00 42.28 90 ALA A CA 1
ATOM 735 C C . ALA A 1 90 ? 42.557 -51.809 -47.275 1.00 42.28 90 ALA A C 1
ATOM 737 O O . ALA A 1 90 ? 43.598 -51.340 -47.738 1.00 42.28 90 ALA A O 1
ATOM 738 N N . SER A 1 91 ? 42.285 -53.105 -47.092 1.00 48.41 91 SER A N 1
ATOM 739 C CA . SER A 1 91 ? 43.104 -54.307 -47.346 1.00 48.41 91 SER A CA 1
ATOM 740 C C . SER A 1 91 ? 43.957 -54.779 -46.177 1.00 48.41 91 SER A C 1
ATOM 742 O O . SER A 1 91 ? 44.975 -54.125 -45.870 1.00 48.41 91 SER A O 1
#

Radius of gyration: 28.64 Å; chains: 1; bounding box: 61×61×64 Å

pLDDT: mean 75.7, std 17.3, range [40.75, 94.62]